Protein AF-A0A5C6JXW2-F1 (afdb_monomer_lite)

Secondary structure (DSSP, 8-state):
-PPEEEEE-SSSS--EEEEETTT--EEEEEEE-SSSTT-EEEEEEETTTEEEEEEEETTEEEEE--SSTT---BSSHHHHHHHHHHHS--

Sequence (90 aa):
MGQLIAVDRGDGTGCYYAVDTTTRQAVGEVIPSDVHRGHYRAGVYHPSRGVMFVKVSGSSESLVDLTQAGTENFTTVQEALAAISRNRPR

pLDDT: mean 91.86, std 6.86, range [63.72, 97.94]

Radius of gyration: 11.93 Å; chains: 1; bounding box: 29×23×31 Å

Foldseek 3Di:
DADWDWDAPPPPQRKTFTAGPVVRDGQWIWHAAPVDHQFIWQWGQDPPPGTWTWADDPPDTDTHPDDHPRRRPGNDPVRSSVSNVVPGDD

Organism: NCBI:txid67331

Structure (mmCIF, N/CA/C/O backbone):
data_AF-A0A5C6JXW2-F1
#
_entry.id   AF-A0A5C6JXW2-F1
#
loop_
_atom_site.group_PDB
_atom_site.id
_atom_site.type_symbol
_atom_site.label_atom_id
_a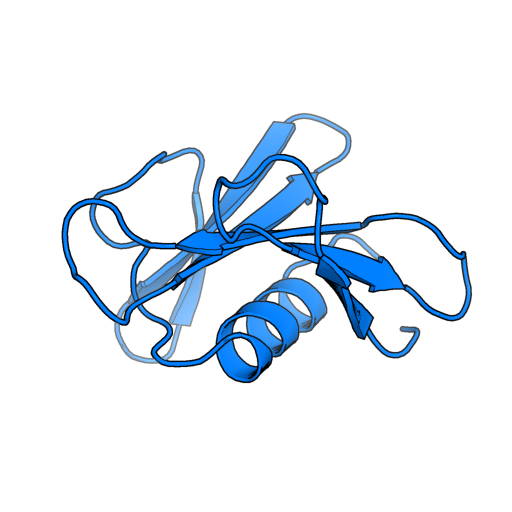tom_site.label_alt_id
_atom_site.label_comp_id
_atom_site.label_asym_id
_atom_site.label_entity_id
_atom_site.label_seq_id
_atom_site.pdbx_PDB_ins_code
_atom_site.Cartn_x
_atom_site.Cartn_y
_atom_site.Cartn_z
_atom_site.occupancy
_atom_site.B_iso_or_equiv
_atom_site.auth_seq_id
_atom_site.auth_comp_id
_atom_site.auth_asym_id
_atom_site.auth_atom_id
_atom_site.pdbx_PDB_model_num
ATOM 1 N N . MET A 1 1 ? -9.055 11.821 8.625 1.00 63.72 1 MET A N 1
ATOM 2 C CA . MET A 1 1 ? -8.082 10.816 8.149 1.00 63.72 1 MET A CA 1
ATOM 3 C C . MET A 1 1 ? -6.707 11.448 8.218 1.00 63.72 1 MET A C 1
ATOM 5 O O . MET A 1 1 ? -6.559 12.545 7.690 1.00 63.72 1 MET A O 1
ATOM 9 N N . GLY A 1 2 ? -5.763 10.820 8.922 1.00 78.56 2 GLY A N 1
ATOM 10 C CA . GLY A 1 2 ? -4.401 11.335 9.055 1.00 78.56 2 GLY A CA 1
ATOM 11 C C . GLY A 1 2 ? -3.639 11.265 7.735 1.00 78.56 2 GLY A C 1
ATOM 12 O O . GLY A 1 2 ? -3.993 10.486 6.845 1.00 78.56 2 GLY A O 1
ATOM 13 N N . GLN A 1 3 ? -2.602 12.083 7.590 1.00 92.12 3 GLN A N 1
ATOM 14 C CA . GLN A 1 3 ? -1.676 11.961 6.468 1.00 92.12 3 GLN A CA 1
ATOM 15 C C . GLN A 1 3 ? -0.985 10.592 6.527 1.00 92.12 3 GLN A C 1
ATOM 17 O O . GLN A 1 3 ? -0.689 10.092 7.611 1.00 92.12 3 GLN A O 1
ATOM 22 N N . LEU A 1 4 ? -0.735 9.987 5.367 1.00 96.06 4 LEU A N 1
ATOM 23 C CA . LEU A 1 4 ? 0.087 8.786 5.282 1.00 96.06 4 LEU A CA 1
ATOM 24 C C . LEU A 1 4 ? 1.518 9.149 4.908 1.00 96.06 4 LEU A C 1
ATOM 26 O O . LEU A 1 4 ? 1.737 10.017 4.061 1.00 96.06 4 LEU A O 1
ATOM 30 N N . ILE A 1 5 ? 2.474 8.449 5.510 1.00 97.00 5 ILE A N 1
ATOM 31 C CA . ILE A 1 5 ? 3.883 8.464 5.112 1.00 97.00 5 ILE A CA 1
ATOM 32 C C . ILE A 1 5 ? 4.325 7.051 4.732 1.00 97.00 5 ILE A C 1
ATOM 34 O O . ILE A 1 5 ? 3.844 6.069 5.298 1.00 97.00 5 ILE A O 1
ATOM 38 N N . ALA A 1 6 ? 5.236 6.961 3.767 1.00 96.88 6 ALA A N 1
ATOM 39 C CA . ALA A 1 6 ? 5.899 5.715 3.415 1.00 96.88 6 ALA A CA 1
ATOM 40 C C . ALA A 1 6 ? 7.150 5.553 4.287 1.00 96.88 6 ALA A C 1
ATOM 42 O O . ALA A 1 6 ? 8.011 6.433 4.303 1.00 96.88 6 ALA A O 1
ATOM 43 N N . VAL A 1 7 ? 7.241 4.441 5.011 1.00 97.50 7 VAL A N 1
ATOM 44 C CA . VAL A 1 7 ? 8.400 4.079 5.834 1.00 97.50 7 VAL A CA 1
ATOM 45 C C . VAL A 1 7 ? 9.009 2.811 5.255 1.00 97.50 7 VAL A C 1
ATOM 47 O O . VAL A 1 7 ? 8.310 1.811 5.130 1.00 97.50 7 VAL A O 1
ATOM 50 N N . ASP A 1 8 ? 10.281 2.853 4.871 1.00 96.00 8 ASP A N 1
ATOM 51 C CA . ASP A 1 8 ? 10.992 1.686 4.336 1.00 96.00 8 ASP A CA 1
ATOM 52 C C . ASP A 1 8 ? 10.984 0.529 5.351 1.00 96.00 8 ASP A C 1
ATOM 54 O O . ASP A 1 8 ? 11.157 0.757 6.552 1.00 96.00 8 ASP A O 1
ATOM 58 N N . ARG A 1 9 ? 10.750 -0.708 4.892 1.00 94.25 9 ARG A N 1
ATOM 59 C CA . ARG A 1 9 ? 10.716 -1.874 5.794 1.00 94.25 9 ARG A CA 1
ATOM 60 C C . ARG A 1 9 ? 12.090 -2.275 6.328 1.00 94.25 9 ARG A C 1
ATOM 62 O O . ARG A 1 9 ? 12.151 -2.975 7.336 1.00 94.25 9 ARG A O 1
ATOM 69 N N . GLY A 1 10 ? 13.172 -1.878 5.664 1.00 93.56 10 GLY A N 1
ATOM 70 C CA . GLY A 1 10 ? 14.542 -2.222 6.033 1.00 93.56 10 GLY A CA 1
ATOM 71 C C . GLY A 1 10 ? 14.922 -3.685 5.789 1.00 93.56 10 GLY A C 1
ATOM 72 O O . GLY A 1 10 ? 15.972 -4.119 6.253 1.00 93.56 10 GLY A O 1
ATOM 73 N N . ASP A 1 11 ? 14.095 -4.454 5.077 1.00 93.00 11 ASP A N 1
ATOM 74 C CA . ASP A 1 11 ? 14.287 -5.890 4.820 1.00 93.00 11 ASP A CA 1
ATOM 75 C C . ASP A 1 11 ? 14.917 -6.191 3.444 1.00 93.00 11 ASP A C 1
ATOM 77 O O . ASP A 1 11 ? 15.097 -7.349 3.074 1.00 93.00 11 ASP A O 1
ATOM 81 N N . GLY A 1 12 ? 15.258 -5.151 2.674 1.00 90.88 12 GLY A N 1
ATOM 82 C CA . GLY A 1 12 ? 15.855 -5.274 1.340 1.00 90.88 12 GLY A CA 1
ATOM 83 C C . GLY A 1 12 ? 14.864 -5.603 0.218 1.00 90.88 12 GLY A C 1
ATOM 84 O O . GLY A 1 12 ? 15.277 -5.705 -0.935 1.00 90.88 12 GLY A O 1
ATOM 85 N N . THR A 1 13 ? 13.565 -5.724 0.511 1.00 90.00 13 THR A N 1
ATOM 86 C CA . THR A 1 13 ? 12.533 -6.020 -0.502 1.00 90.00 13 THR A CA 1
ATOM 87 C C 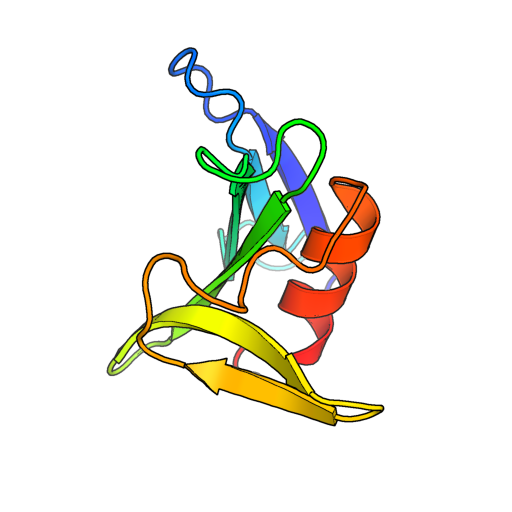. THR A 1 13 ? 12.126 -4.800 -1.333 1.00 90.00 13 THR A C 1
ATOM 89 O O . THR A 1 13 ? 11.442 -4.939 -2.345 1.00 90.00 13 THR A O 1
ATOM 92 N N . GLY A 1 14 ? 12.513 -3.593 -0.903 1.00 91.81 14 GLY A N 1
ATOM 93 C CA . GLY A 1 14 ? 12.049 -2.334 -1.494 1.00 91.81 14 GLY A CA 1
ATOM 94 C C . GLY A 1 14 ? 10.584 -2.017 -1.180 1.00 91.81 14 GLY A C 1
ATOM 95 O O . GLY A 1 14 ? 9.982 -1.165 -1.834 1.00 91.81 14 GLY A O 1
ATOM 96 N N . CYS A 1 15 ? 9.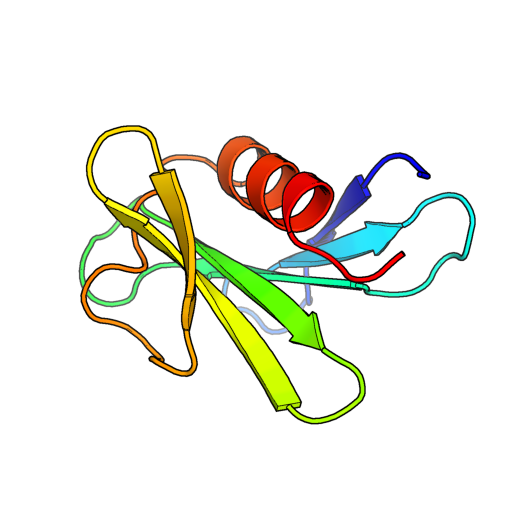989 -2.714 -0.212 1.00 95.75 15 CYS A N 1
ATOM 97 C CA . CYS A 1 15 ? 8.644 -2.421 0.242 1.00 95.75 15 CYS A CA 1
ATOM 98 C C . CYS A 1 15 ? 8.618 -1.309 1.297 1.00 95.75 15 CYS A C 1
ATOM 100 O O . CYS A 1 15 ? 9.555 -1.131 2.078 1.00 95.75 15 CYS A O 1
ATOM 102 N N . TYR A 1 16 ? 7.475 -0.628 1.388 1.00 97.94 16 TYR A N 1
ATOM 103 C CA . TYR A 1 16 ? 7.229 0.422 2.374 1.00 97.94 16 TYR A CA 1
ATOM 104 C C . TYR A 1 16 ? 5.990 0.105 3.210 1.00 97.94 16 TYR A C 1
ATOM 106 O O . TYR A 1 16 ? 4.992 -0.394 2.692 1.00 97.94 16 TYR A O 1
ATOM 114 N N . TYR A 1 17 ? 6.015 0.445 4.494 1.00 97.75 17 TYR A N 1
ATOM 115 C CA . TYR A 1 17 ? 4.818 0.565 5.319 1.00 97.75 17 TYR A CA 1
ATOM 116 C C . TYR A 1 17 ? 4.124 1.900 5.045 1.00 97.75 17 TYR A C 1
ATOM 118 O O . TYR A 1 17 ? 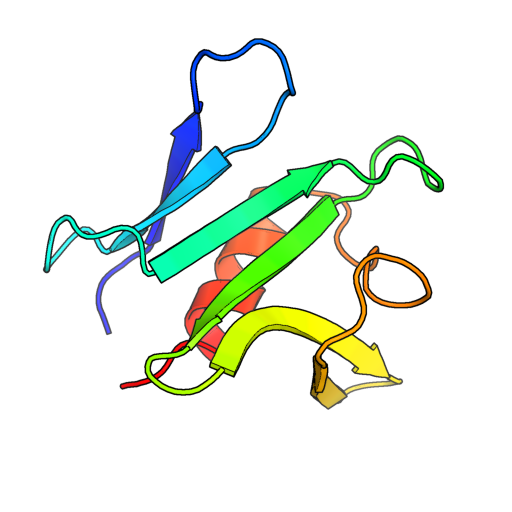4.768 2.950 5.028 1.00 97.75 17 TYR A O 1
ATOM 126 N N . ALA A 1 18 ? 2.803 1.871 4.879 1.00 97.50 18 ALA A N 1
ATOM 127 C CA . ALA A 1 18 ? 1.971 3.066 4.853 1.00 97.50 18 ALA A CA 1
ATOM 128 C C . ALA A 1 18 ? 1.512 3.386 6.281 1.00 97.50 18 ALA A C 1
ATOM 130 O O . ALA A 1 18 ? 0.606 2.738 6.806 1.00 97.50 18 ALA A O 1
ATOM 131 N N . VAL A 1 19 ? 2.149 4.364 6.924 1.00 97.31 19 VAL A N 1
ATOM 132 C CA . VAL A 1 19 ? 1.911 4.708 8.335 1.00 97.31 19 VAL A CA 1
ATOM 133 C C . VAL A 1 19 ? 1.042 5.955 8.433 1.00 97.31 19 VAL A C 1
ATOM 135 O O . VAL A 1 19 ? 1.361 6.982 7.833 1.00 97.31 19 VAL A O 1
ATOM 138 N N . ASP A 1 20 ? -0.048 5.881 9.198 1.00 95.62 20 ASP A N 1
ATOM 139 C CA . ASP A 1 20 ? -0.858 7.055 9.534 1.00 95.62 20 ASP A CA 1
ATOM 140 C C . ASP A 1 20 ? -0.129 7.906 10.581 1.00 95.62 20 ASP A C 1
ATOM 142 O O . ASP A 1 20 ? 0.236 7.424 11.652 1.00 95.62 20 ASP A O 1
ATOM 146 N N . THR A 1 21 ? 0.089 9.186 10.282 1.00 94.94 21 THR A N 1
ATOM 147 C CA . THR A 1 21 ? 0.847 10.097 11.155 1.00 94.94 21 THR A CA 1
ATOM 148 C C . THR A 1 21 ? 0.127 10.461 12.454 1.00 94.94 21 THR A C 1
ATOM 150 O O . THR A 1 21 ? 0.773 10.880 13.413 1.00 94.94 21 THR A O 1
ATOM 153 N N . THR A 1 22 ? -1.194 10.294 12.507 1.00 93.31 22 THR A N 1
ATOM 154 C CA . THR A 1 22 ? -2.038 10.566 13.677 1.00 93.31 22 THR A CA 1
ATOM 155 C C . THR A 1 22 ? -2.016 9.392 14.646 1.00 93.31 22 THR A C 1
ATOM 157 O O . THR A 1 22 ? -1.764 9.580 15.833 1.00 93.31 22 THR A O 1
ATOM 160 N N . THR A 1 23 ? -2.254 8.173 14.153 1.00 93.19 23 THR A N 1
ATOM 161 C CA . THR A 1 23 ? -2.299 6.968 15.004 1.00 93.19 23 THR A CA 1
ATOM 162 C C . THR A 1 23 ? -0.931 6.318 15.189 1.00 93.19 23 THR A C 1
ATOM 164 O O . THR A 1 23 ? -0.759 5.506 16.095 1.00 93.19 23 THR A O 1
ATOM 167 N N . ARG A 1 24 ? 0.043 6.667 14.338 1.00 93.25 24 ARG A N 1
ATOM 168 C CA . ARG A 1 24 ? 1.365 6.027 14.231 1.00 93.25 24 ARG A CA 1
ATOM 169 C C . ARG A 1 24 ? 1.288 4.525 13.951 1.00 93.25 24 ARG A C 1
ATOM 171 O O . ARG A 1 24 ? 2.220 3.790 14.264 1.00 93.25 24 ARG A O 1
ATOM 178 N N . GLN A 1 25 ? 0.187 4.070 13.360 1.00 94.25 25 GLN A N 1
ATOM 179 C CA . GLN A 1 25 ? -0.010 2.675 12.985 1.00 94.25 25 GLN A CA 1
ATOM 180 C C . GLN A 1 25 ? 0.135 2.495 11.478 1.00 94.25 25 GLN A C 1
ATOM 182 O O . GLN A 1 25 ? -0.260 3.359 10.689 1.00 94.25 25 GLN A O 1
ATOM 187 N N . ALA A 1 26 ? 0.684 1.349 11.083 1.00 95.06 26 ALA A N 1
ATOM 188 C CA . ALA A 1 26 ? 0.647 0.918 9.697 1.00 95.06 26 ALA A CA 1
ATOM 189 C C . ALA A 1 26 ? -0.798 0.564 9.323 1.00 95.06 26 ALA A C 1
ATOM 191 O O . ALA A 1 26 ? -1.448 -0.227 10.003 1.00 95.06 26 ALA A O 1
ATOM 192 N N . VAL A 1 27 ? -1.294 1.158 8.243 1.00 96.50 27 VAL A N 1
ATOM 193 C CA . VAL A 1 27 ? -2.643 0.917 7.701 1.00 96.50 27 VAL A CA 1
ATOM 194 C C . VAL A 1 27 ? -2.602 0.188 6.356 1.00 96.50 27 VAL A C 1
ATOM 196 O O . VAL A 1 27 ? -3.636 -0.049 5.733 1.00 96.50 27 VAL A O 1
ATOM 199 N N . GLY A 1 28 ? -1.402 -0.147 5.893 1.00 96.50 28 GLY A N 1
ATOM 200 C CA . GLY A 1 28 ? -1.163 -0.809 4.627 1.00 96.50 28 GLY A CA 1
ATOM 201 C C . GLY A 1 28 ? 0.319 -0.870 4.286 1.00 96.50 28 GLY A C 1
ATOM 202 O O . GLY A 1 28 ? 1.189 -0.533 5.096 1.00 96.50 28 GLY A O 1
ATOM 203 N N . GLU A 1 29 ? 0.594 -1.258 3.052 1.00 96.81 29 GLU A N 1
ATOM 204 C CA . GLU A 1 29 ? 1.933 -1.455 2.523 1.00 96.81 29 GLU A CA 1
ATOM 205 C C . GLU A 1 29 ? 1.998 -1.136 1.028 1.00 96.81 29 GLU A C 1
ATOM 207 O O . GLU A 1 29 ? 1.082 -1.428 0.263 1.00 96.81 29 GLU A O 1
ATOM 212 N N . VAL A 1 30 ? 3.105 -0.534 0.604 1.00 97.19 30 VAL A N 1
ATOM 213 C CA . VAL A 1 30 ? 3.434 -0.334 -0.806 1.00 97.19 30 VAL A CA 1
ATOM 214 C C . VAL A 1 30 ? 4.438 -1.406 -1.198 1.00 97.19 30 VAL A C 1
ATOM 216 O O . VAL A 1 30 ? 5.512 -1.496 -0.600 1.00 97.19 30 VAL A O 1
ATOM 219 N N . ILE A 1 31 ? 4.077 -2.227 -2.181 1.00 95.44 31 ILE A N 1
ATOM 220 C CA . ILE A 1 31 ? 4.844 -3.416 -2.569 1.00 95.44 31 ILE A CA 1
ATOM 221 C C . ILE A 1 31 ? 5.265 -3.267 -4.031 1.00 95.44 31 ILE A C 1
ATOM 223 O O . ILE A 1 31 ? 4.382 -3.122 -4.880 1.00 95.44 31 ILE A O 1
ATOM 227 N N . PRO A 1 32 ? 6.563 -3.320 -4.371 1.00 94.75 32 PRO A N 1
ATOM 228 C CA . PRO A 1 32 ? 7.000 -3.373 -5.759 1.00 94.75 32 PRO A CA 1
ATOM 229 C C . PRO A 1 32 ? 6.333 -4.527 -6.519 1.00 94.75 32 PRO A C 1
ATOM 231 O O . PRO A 1 32 ? 6.020 -5.587 -5.967 1.00 94.75 32 PRO A O 1
ATOM 234 N N . SER A 1 33 ? 6.065 -4.313 -7.801 1.00 91.44 33 SER A N 1
ATOM 235 C CA . SER A 1 33 ? 5.573 -5.370 -8.674 1.00 91.44 33 SER A CA 1
ATOM 236 C C . SER A 1 33 ? 6.723 -6.267 -9.124 1.00 91.44 33 SER A C 1
ATOM 238 O O . SER A 1 33 ? 7.686 -5.794 -9.729 1.00 91.44 33 SER A O 1
ATOM 240 N N . ASP A 1 34 ? 6.577 -7.573 -8.900 1.00 86.19 34 ASP A N 1
ATOM 241 C CA . ASP A 1 34 ? 7.518 -8.576 -9.417 1.00 86.19 34 ASP A CA 1
ATOM 242 C C . ASP A 1 34 ? 7.329 -8.840 -10.925 1.00 86.19 34 ASP A C 1
ATOM 244 O O . ASP A 1 34 ? 8.214 -9.391 -11.574 1.00 86.19 34 ASP A O 1
ATOM 248 N N . VAL A 1 35 ? 6.185 -8.435 -11.496 1.00 86.00 35 VAL A N 1
ATOM 249 C CA . VAL A 1 35 ? 5.812 -8.678 -12.905 1.00 86.00 35 VAL A CA 1
ATOM 250 C C . VAL A 1 35 ? 6.060 -7.441 -13.771 1.00 86.00 35 VAL A C 1
ATOM 252 O O . VAL A 1 35 ? 6.571 -7.537 -14.886 1.00 86.00 35 VAL A O 1
ATOM 255 N N . HIS A 1 36 ? 5.734 -6.259 -13.252 1.00 88.69 36 HIS A N 1
ATOM 256 C CA . HIS A 1 36 ? 5.818 -4.983 -13.951 1.00 88.69 36 HIS A CA 1
ATOM 257 C C . HIS A 1 36 ? 6.841 -4.079 -13.264 1.00 88.69 36 HIS A C 1
ATOM 259 O O . HIS A 1 36 ? 6.497 -3.225 -12.448 1.00 88.69 36 HIS A O 1
ATOM 265 N N . ARG A 1 37 ? 8.125 -4.249 -13.603 1.00 89.50 37 ARG A N 1
ATOM 266 C CA . ARG A 1 37 ? 9.217 -3.447 -13.026 1.00 89.50 37 ARG A CA 1
ATOM 267 C C . ARG A 1 37 ? 8.903 -1.944 -13.107 1.00 89.50 37 ARG A C 1
ATOM 269 O O . ARG A 1 37 ? 8.495 -1.446 -14.153 1.00 89.50 37 ARG A O 1
ATOM 276 N N . GLY A 1 38 ? 9.109 -1.238 -11.995 1.00 91.88 38 GLY A N 1
ATOM 277 C CA . GLY A 1 38 ? 8.787 0.187 -11.854 1.00 91.88 38 GLY A CA 1
ATOM 278 C C . GLY A 1 38 ? 7.350 0.474 -11.407 1.00 91.88 38 GLY A C 1
ATOM 279 O O . GLY A 1 38 ? 7.047 1.623 -11.108 1.00 91.88 38 GLY A O 1
ATOM 280 N N . HIS A 1 39 ? 6.492 -0.547 -11.314 1.00 95.00 39 HIS A N 1
ATOM 281 C CA . HIS A 1 39 ? 5.152 -0.421 -10.748 1.00 95.00 39 HIS A CA 1
ATOM 282 C C . HIS A 1 39 ? 5.099 -0.914 -9.302 1.00 95.00 39 HIS A C 1
ATOM 284 O O . HIS A 1 39 ? 5.943 -1.688 -8.844 1.00 95.00 39 HIS A O 1
ATOM 290 N N . TYR A 1 40 ? 4.055 -0.492 -8.603 1.00 95.56 40 TYR A N 1
ATOM 291 C CA . TYR A 1 40 ? 3.761 -0.795 -7.217 1.00 95.56 40 TYR A CA 1
ATOM 292 C C . TYR A 1 40 ? 2.322 -1.285 -7.077 1.00 95.56 40 TYR A C 1
ATOM 294 O O . TYR A 1 40 ? 1.428 -0.935 -7.851 1.00 95.56 40 TYR A O 1
ATOM 302 N N . ARG A 1 41 ? 2.109 -2.074 -6.031 1.00 95.75 41 ARG A N 1
ATOM 303 C CA . ARG A 1 41 ? 0.818 -2.504 -5.506 1.00 95.75 41 ARG A CA 1
ATOM 304 C C . ARG A 1 41 ? 0.534 -1.742 -4.219 1.00 95.75 41 ARG A C 1
ATOM 306 O O . ARG A 1 41 ? 1.443 -1.486 -3.427 1.00 95.75 41 ARG A O 1
ATOM 313 N N . ALA A 1 42 ? -0.734 -1.416 -4.003 1.00 96.69 42 ALA A N 1
ATOM 314 C CA . ALA A 1 42 ? -1.216 -0.795 -2.777 1.00 96.69 42 ALA A CA 1
ATOM 315 C C . ALA A 1 42 ? -1.949 -1.839 -1.927 1.00 96.69 42 ALA A C 1
ATOM 317 O O . ALA A 1 42 ? -3.093 -2.179 -2.227 1.00 96.69 42 ALA A O 1
ATOM 318 N N . GLY A 1 43 ? -1.287 -2.347 -0.890 1.00 96.25 43 GLY A N 1
ATOM 319 C CA . GLY A 1 43 ? -1.872 -3.218 0.126 1.00 96.25 43 GLY A CA 1
ATOM 320 C C . GLY A 1 43 ? -2.497 -2.401 1.257 1.00 96.25 43 GLY A C 1
ATOM 321 O O . GLY A 1 43 ? -1.914 -1.435 1.740 1.00 96.25 43 GLY A O 1
ATOM 322 N N . VAL A 1 44 ? -3.690 -2.784 1.691 1.00 96.31 44 VAL A N 1
ATOM 323 C CA . VAL A 1 44 ? -4.500 -2.132 2.722 1.00 96.31 44 VAL A CA 1
ATOM 324 C C . VAL A 1 44 ? -4.788 -3.143 3.820 1.00 96.31 44 VAL A C 1
ATOM 326 O O . VAL A 1 44 ? -5.301 -4.227 3.549 1.00 96.31 44 VAL A O 1
ATOM 329 N N . TYR A 1 45 ? -4.507 -2.786 5.070 1.00 95.56 45 TYR A N 1
ATOM 330 C CA . TYR A 1 45 ? -4.804 -3.652 6.207 1.00 95.56 45 TYR A CA 1
ATOM 331 C C . TYR A 1 45 ? -6.283 -3.546 6.579 1.00 95.56 45 TYR A C 1
ATOM 333 O O . TYR A 1 45 ? -6.762 -2.515 7.052 1.00 95.56 45 TYR A O 1
ATOM 341 N N . HIS A 1 46 ? -7.019 -4.628 6.343 1.00 92.69 46 HIS A N 1
ATOM 342 C CA . HIS A 1 46 ? -8.437 -4.751 6.635 1.00 92.69 46 HIS A CA 1
ATOM 343 C C . HIS A 1 46 ? -8.657 -5.609 7.894 1.00 92.69 46 HIS A C 1
ATOM 345 O O . HIS A 1 46 ? -8.181 -6.745 7.949 1.00 92.69 46 HIS A O 1
ATOM 351 N N . PRO A 1 47 ? -9.451 -5.148 8.879 1.00 89.56 47 PRO A N 1
ATOM 352 C CA . PRO A 1 47 ? -9.553 -5.791 10.194 1.00 89.56 47 PRO A CA 1
ATOM 353 C C . PRO A 1 47 ? -10.063 -7.237 10.149 1.00 89.56 47 PRO A C 1
ATOM 355 O O . PRO A 1 47 ? -9.636 -8.060 10.947 1.00 89.56 47 PRO A O 1
ATOM 358 N N . SER A 1 48 ? -10.960 -7.561 9.213 1.00 91.06 48 SER A N 1
ATOM 359 C CA . SER A 1 48 ? -11.535 -8.910 9.074 1.00 91.06 48 SER A CA 1
ATOM 360 C C . SER A 1 48 ? -11.005 -9.728 7.896 1.00 91.06 48 SER A C 1
ATOM 362 O O . SER A 1 48 ? -11.394 -10.881 7.746 1.00 91.06 48 SER A O 1
ATOM 364 N N . ARG A 1 49 ? -10.180 -9.134 7.025 1.00 89.12 49 ARG A N 1
ATOM 365 C CA . ARG A 1 49 ? -9.763 -9.760 5.756 1.00 89.12 49 ARG A CA 1
ATOM 366 C C . ARG A 1 49 ? -8.247 -9.820 5.571 1.00 89.12 49 ARG A C 1
ATOM 368 O O . ARG A 1 49 ? -7.789 -10.352 4.574 1.00 89.12 49 ARG A O 1
ATOM 375 N N . GLY A 1 50 ? -7.470 -9.299 6.521 1.00 91.06 50 GLY A N 1
ATOM 376 C CA . GLY A 1 50 ? -6.021 -9.219 6.375 1.00 91.06 50 GLY A CA 1
ATOM 377 C C . GLY A 1 50 ? -5.629 -8.164 5.343 1.00 91.06 50 GLY A C 1
ATOM 378 O O . GLY A 1 50 ? -6.221 -7.084 5.305 1.00 91.06 50 GLY A O 1
ATOM 379 N N . VAL A 1 51 ? -4.615 -8.450 4.531 1.00 93.25 51 VAL A N 1
ATOM 380 C CA . VAL A 1 51 ? -4.130 -7.511 3.513 1.00 93.25 51 VAL A CA 1
ATOM 381 C C . VAL A 1 51 ? -4.986 -7.618 2.256 1.00 93.25 51 VAL A C 1
ATOM 383 O O . VAL A 1 51 ? -5.060 -8.670 1.636 1.00 93.25 51 VAL A O 1
ATOM 386 N N . MET A 1 52 ? -5.601 -6.507 1.864 1.00 95.31 52 MET A N 1
ATOM 387 C CA . MET A 1 52 ? -6.375 -6.377 0.631 1.00 95.31 52 MET A CA 1
ATOM 388 C C . MET A 1 52 ? -5.641 -5.457 -0.339 1.00 95.31 52 MET A C 1
ATOM 390 O O . MET A 1 52 ? -5.101 -4.438 0.078 1.00 95.31 52 MET A O 1
ATOM 394 N N . PHE A 1 53 ? -5.670 -5.742 -1.633 1.00 95.50 53 PHE A N 1
ATOM 395 C CA . PHE A 1 53 ? -4.981 -4.934 -2.636 1.00 95.50 53 PHE A CA 1
ATOM 396 C C . PHE A 1 53 ? -5.935 -4.016 -3.387 1.00 95.50 53 PHE A C 1
ATOM 398 O O . PHE A 1 53 ? -7.060 -4.399 -3.709 1.00 95.50 53 PHE A O 1
ATOM 405 N N . VAL A 1 54 ? -5.480 -2.805 -3.703 1.00 94.94 54 VAL A N 1
ATOM 406 C CA . VAL A 1 54 ? -6.234 -1.894 -4.566 1.00 94.94 54 VAL A CA 1
ATOM 407 C C . VAL A 1 54 ? -6.081 -2.332 -6.023 1.00 94.94 54 VAL A C 1
ATOM 409 O O . VAL A 1 54 ? -4.997 -2.270 -6.603 1.00 94.94 54 VAL A O 1
ATOM 412 N N . LYS A 1 55 ? -7.197 -2.732 -6.630 1.00 93.75 55 LYS A N 1
ATOM 413 C CA . LYS A 1 55 ? -7.338 -2.953 -8.069 1.00 93.75 55 LYS A CA 1
ATOM 414 C C . LYS A 1 55 ? -8.008 -1.748 -8.712 1.00 93.75 55 LYS A C 1
ATOM 416 O O . LYS A 1 55 ? -9.085 -1.334 -8.279 1.00 93.75 55 LYS A O 1
ATOM 421 N N . VAL A 1 56 ? -7.396 -1.235 -9.776 1.00 92.00 56 VAL A N 1
ATOM 422 C CA . VAL A 1 56 ? -7.957 -0.168 -10.609 1.00 92.00 56 VAL A CA 1
ATOM 423 C C . VAL A 1 56 ? -8.649 -0.797 -11.819 1.00 92.00 56 VAL A C 1
ATOM 425 O O . VAL A 1 56 ? -8.141 -1.730 -12.439 1.00 92.00 56 VAL A O 1
ATOM 428 N N . SER A 1 57 ? -9.856 -0.344 -12.144 1.00 88.94 57 SER A N 1
ATOM 429 C CA . SER A 1 57 ? -10.602 -0.776 -13.330 1.00 88.94 57 SER A CA 1
ATOM 430 C C . SER A 1 57 ? -11.343 0.422 -13.913 1.00 88.94 57 SER A C 1
ATOM 432 O O . SER A 1 57 ? -12.338 0.885 -13.356 1.00 88.94 57 SER A O 1
ATOM 434 N N . GLY A 1 58 ? -10.821 0.964 -15.017 1.00 87.44 58 GLY A N 1
ATOM 435 C CA . GLY A 1 58 ? -11.272 2.250 -15.547 1.00 87.44 58 GLY A CA 1
ATOM 436 C C . GLY A 1 58 ? -11.026 3.369 -14.532 1.00 87.44 58 GLY A C 1
ATOM 437 O O . GLY A 1 58 ? -9.902 3.561 -14.082 1.00 87.44 58 GLY A O 1
ATOM 438 N N . SER A 1 59 ? -12.084 4.083 -14.150 1.00 86.88 59 SER A N 1
ATOM 439 C CA . SER A 1 59 ? -12.043 5.150 -13.141 1.00 86.88 59 SER A CA 1
ATOM 440 C C . SER A 1 59 ? -12.377 4.680 -11.718 1.00 86.88 59 SER A C 1
ATOM 442 O O . SER A 1 59 ? -12.558 5.513 -10.832 1.00 86.88 59 SER A O 1
ATOM 444 N N . SER A 1 60 ? -12.528 3.372 -11.494 1.00 91.81 60 SER A N 1
ATOM 445 C CA . SER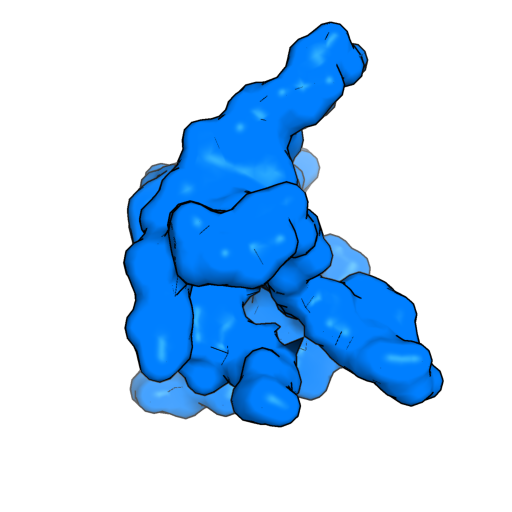 A 1 60 ? -12.942 2.809 -10.205 1.00 91.81 60 SER A CA 1
ATOM 446 C C . SER A 1 60 ? -11.802 2.072 -9.505 1.00 91.81 60 SER A C 1
ATOM 448 O O . SER A 1 60 ? -11.006 1.383 -10.143 1.00 91.81 60 SER A O 1
ATOM 450 N N . GLU A 1 61 ? -11.766 2.186 -8.177 1.00 94.38 61 GLU A N 1
ATOM 451 C CA . GLU A 1 61 ? -10.881 1.430 -7.285 1.00 94.38 61 GLU A CA 1
ATOM 452 C C . GLU A 1 61 ? -11.701 0.413 -6.484 1.00 94.38 61 GLU A C 1
ATOM 454 O O . GLU A 1 61 ? -12.826 0.693 -6.065 1.00 94.38 61 GLU A O 1
ATOM 459 N N . SER A 1 62 ? -11.144 -0.778 -6.272 1.00 93.38 62 SER A N 1
ATOM 460 C CA . SER A 1 62 ? -11.757 -1.829 -5.456 1.00 93.38 62 SER A CA 1
ATOM 461 C C . SER A 1 62 ? -10.705 -2.565 -4.634 1.00 93.38 62 SER A C 1
ATOM 463 O O . SER A 1 62 ? -9.568 -2.719 -5.077 1.00 93.38 62 SER A O 1
ATOM 465 N N . LEU A 1 63 ? -11.089 -3.028 -3.443 1.00 93.88 63 LEU A N 1
ATOM 466 C CA . LEU A 1 63 ? -10.253 -3.898 -2.620 1.00 93.88 63 LEU A CA 1
ATOM 467 C C . LEU A 1 63 ? -10.480 -5.356 -3.005 1.00 93.88 63 LEU A C 1
ATOM 469 O O . LEU A 1 63 ? -11.592 -5.870 -2.869 1.00 93.88 63 LEU A O 1
ATOM 473 N N . VAL A 1 64 ? -9.416 -6.021 -3.439 1.00 92.56 64 VAL A N 1
ATOM 474 C CA . VAL A 1 64 ? -9.424 -7.429 -3.836 1.00 92.56 64 VAL A CA 1
ATOM 475 C C . VAL A 1 64 ? -8.454 -8.238 -2.989 1.00 92.56 64 VAL A C 1
ATOM 477 O O . VAL A 1 64 ? -7.404 -7.748 -2.584 1.00 92.56 64 VAL A O 1
ATOM 480 N N . ASP A 1 65 ? -8.803 -9.495 -2.751 1.00 89.00 65 ASP A N 1
ATOM 481 C CA . ASP A 1 65 ? -7.898 -10.494 -2.180 1.00 89.00 65 ASP A CA 1
ATOM 482 C C . ASP A 1 65 ? -7.156 -11.199 -3.329 1.00 89.00 65 ASP A C 1
ATOM 484 O O . ASP A 1 65 ? -7.349 -12.377 -3.620 1.00 89.00 65 ASP A O 1
ATOM 488 N N . LEU A 1 66 ? -6.425 -10.409 -4.119 1.00 76.25 66 LEU A N 1
ATOM 489 C CA . LEU A 1 66 ? -5.588 -10.893 -5.214 1.00 76.25 66 LEU A CA 1
ATOM 490 C C . LEU A 1 66 ? -4.182 -10.383 -4.978 1.00 76.25 66 LEU A C 1
ATOM 492 O O . LEU A 1 66 ? -3.974 -9.184 -4.819 1.00 76.25 66 LEU A O 1
ATOM 496 N N . THR A 1 67 ? -3.216 -11.290 -5.000 1.00 65.69 67 THR A N 1
ATOM 497 C CA . THR A 1 67 ? -1.834 -10.949 -4.674 1.00 65.69 67 THR A CA 1
ATOM 498 C C . THR A 1 67 ? -1.149 -10.159 -5.781 1.00 65.69 67 THR A C 1
ATOM 500 O O . THR A 1 67 ? -0.243 -9.393 -5.476 1.00 65.69 67 THR A O 1
ATOM 503 N N . GLN A 1 68 ? -1.532 -10.323 -7.055 1.00 67.00 68 GLN A N 1
ATOM 504 C CA . GLN A 1 68 ? -0.740 -9.779 -8.163 1.00 67.00 68 GLN A CA 1
ATOM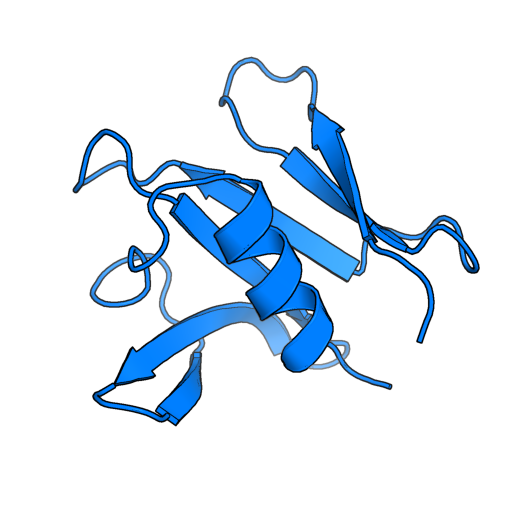 505 C C . GLN A 1 68 ? -1.593 -9.268 -9.328 1.00 67.00 68 GLN A C 1
ATOM 507 O O . GLN A 1 68 ? -1.855 -8.073 -9.367 1.00 67.00 68 GLN A O 1
ATOM 512 N N . ALA A 1 69 ? -2.108 -10.131 -10.208 1.00 75.94 69 ALA A N 1
ATOM 513 C CA . ALA A 1 69 ? -2.678 -9.717 -11.495 1.00 75.94 69 ALA A CA 1
ATOM 514 C C . ALA A 1 69 ? -3.763 -8.618 -11.411 1.00 75.94 69 ALA A C 1
ATOM 516 O O . ALA A 1 69 ? -4.894 -8.846 -10.966 1.00 75.94 69 ALA A O 1
ATOM 517 N N . GLY A 1 70 ? -3.425 -7.430 -11.920 1.00 80.50 70 GLY A N 1
ATOM 518 C CA . GLY A 1 70 ? -4.327 -6.284 -12.034 1.00 80.50 70 GLY A CA 1
ATOM 519 C C . GLY A 1 70 ? -4.314 -5.352 -10.822 1.00 80.50 70 GLY A C 1
ATOM 520 O O . GLY A 1 70 ? -5.177 -4.480 -10.724 1.00 80.50 70 GLY A O 1
ATOM 521 N N . THR A 1 71 ? -3.364 -5.518 -9.901 1.00 87.94 71 THR A N 1
ATOM 522 C CA . THR A 1 71 ? -3.170 -4.635 -8.732 1.00 87.94 71 THR A CA 1
ATOM 523 C C . THR A 1 71 ? -1.944 -3.730 -8.881 1.00 87.94 71 THR A C 1
ATOM 525 O O . THR A 1 71 ? -1.756 -2.795 -8.104 1.00 87.94 71 THR A O 1
ATOM 528 N N . GLU A 1 72 ? -1.131 -3.954 -9.913 1.00 89.62 72 GLU A N 1
ATOM 529 C CA . GLU A 1 72 ? 0.150 -3.283 -10.164 1.00 89.62 72 GLU A CA 1
ATOM 530 C C . GLU A 1 72 ? -0.021 -1.984 -10.963 1.00 89.62 72 GLU A C 1
ATOM 532 O O . GLU A 1 72 ? 0.630 -1.758 -11.979 1.00 89.62 72 GLU A O 1
ATOM 537 N N . ASN A 1 73 ? -0.948 -1.139 -10.521 1.00 88.69 73 ASN A N 1
ATOM 538 C CA . ASN A 1 73 ? -1.421 0.006 -11.302 1.00 88.69 73 ASN A CA 1
ATOM 539 C C . ASN A 1 73 ? -0.663 1.311 -11.015 1.00 88.69 73 ASN A C 1
ATOM 541 O O . ASN A 1 73 ? -0.897 2.308 -11.693 1.00 88.69 73 ASN A O 1
ATOM 545 N N . PHE A 1 74 ? 0.199 1.339 -9.997 1.00 95.00 74 PHE A N 1
ATOM 546 C CA . PHE A 1 74 ? 0.816 2.574 -9.512 1.00 95.00 74 PHE A CA 1
ATOM 547 C C . PHE A 1 74 ? 2.266 2.658 -9.966 1.00 95.00 74 PHE A C 1
ATOM 549 O O . PHE A 1 74 ? 3.002 1.691 -9.833 1.00 95.00 74 PHE A O 1
ATOM 556 N N . THR A 1 75 ? 2.702 3.804 -10.471 1.00 95.75 75 THR A N 1
ATOM 557 C CA . THR A 1 75 ? 4.067 3.994 -11.000 1.00 95.75 75 THR A CA 1
ATOM 558 C C . THR A 1 75 ? 5.010 4.628 -9.982 1.00 95.75 75 THR A C 1
ATOM 560 O O . THR A 1 75 ? 6.227 4.645 -10.161 1.00 95.75 75 THR A O 1
ATOM 563 N N . THR A 1 76 ? 4.460 5.126 -8.872 1.00 96.50 76 THR A N 1
ATOM 564 C CA . THR A 1 76 ? 5.225 5.715 -7.770 1.00 96.50 76 THR A CA 1
ATOM 565 C C . THR A 1 76 ? 4.724 5.235 -6.411 1.00 96.50 76 THR A C 1
ATOM 567 O O . THR A 1 76 ? 3.566 4.838 -6.247 1.00 96.50 76 THR A O 1
ATOM 570 N N . VAL A 1 77 ? 5.590 5.334 -5.398 1.00 96.50 77 VAL A N 1
ATOM 571 C CA . VAL A 1 77 ? 5.229 5.046 -4.002 1.00 96.50 77 VAL A CA 1
ATOM 572 C C . VAL A 1 77 ? 4.106 5.971 -3.527 1.00 96.50 77 VAL A C 1
ATOM 574 O O . VAL A 1 77 ? 3.193 5.535 -2.830 1.00 96.50 77 VAL A O 1
ATOM 577 N N . GLN A 1 78 ? 4.139 7.243 -3.928 1.00 96.50 78 GLN A N 1
ATOM 578 C CA . GLN A 1 78 ? 3.161 8.258 -3.545 1.00 96.50 78 GLN A CA 1
ATOM 579 C C . GLN A 1 78 ? 1.770 7.963 -4.119 1.00 96.50 78 GLN A C 1
ATOM 581 O O . GLN A 1 78 ? 0.777 8.136 -3.413 1.00 96.50 78 GLN A O 1
ATOM 586 N N . GLU A 1 79 ? 1.682 7.482 -5.361 1.00 96.50 79 GLU A N 1
ATOM 587 C CA . GLU A 1 79 ? 0.413 7.057 -5.965 1.00 96.50 79 GLU A CA 1
ATOM 588 C C . GLU A 1 79 ? -0.205 5.876 -5.211 1.00 96.50 79 GLU A C 1
ATOM 590 O O . GLU A 1 79 ? -1.385 5.925 -4.847 1.00 96.50 79 GLU A O 1
ATOM 595 N N . ALA A 1 80 ? 0.601 4.854 -4.906 1.00 96.75 80 ALA A N 1
ATOM 596 C CA . ALA A 1 80 ? 0.156 3.706 -4.122 1.00 96.75 80 ALA A CA 1
ATOM 597 C C . ALA A 1 80 ? -0.285 4.130 -2.709 1.00 96.75 80 ALA A C 1
ATOM 599 O O . ALA A 1 80 ? -1.337 3.713 -2.226 1.00 96.75 80 ALA A O 1
ATOM 600 N N . LEU A 1 81 ? 0.462 5.029 -2.063 1.00 97.25 81 LEU A N 1
ATOM 601 C CA . LEU A 1 81 ? 0.129 5.568 -0.745 1.00 97.25 81 LEU A CA 1
ATOM 602 C C . LEU A 1 81 ? -1.200 6.341 -0.756 1.00 97.25 81 LEU A C 1
ATOM 604 O O . LEU A 1 81 ? -2.018 6.207 0.158 1.00 97.25 81 LEU A O 1
ATOM 608 N N . ALA A 1 82 ? -1.447 7.125 -1.806 1.00 96.00 82 ALA A N 1
ATOM 609 C CA . ALA A 1 82 ? -2.704 7.840 -1.983 1.00 96.00 82 ALA A CA 1
ATOM 610 C C . ALA A 1 82 ? -3.886 6.869 -2.155 1.00 96.00 82 ALA A C 1
ATOM 612 O O . ALA A 1 82 ? -4.950 7.101 -1.577 1.00 96.00 82 ALA A O 1
ATOM 613 N N . ALA A 1 83 ? -3.693 5.765 -2.884 1.00 96.25 83 ALA A N 1
ATOM 614 C CA . ALA A 1 83 ? -4.698 4.713 -3.027 1.00 96.25 83 ALA A CA 1
ATOM 615 C C . ALA A 1 83 ? -5.008 4.017 -1.693 1.00 96.25 83 ALA A C 1
ATOM 617 O O . ALA A 1 83 ? -6.181 3.846 -1.353 1.00 96.25 83 ALA A O 1
ATOM 618 N N . ILE A 1 84 ? -3.989 3.709 -0.881 1.00 96.81 84 ILE A N 1
ATOM 619 C CA . ILE A 1 84 ? -4.177 3.181 0.483 1.00 96.81 84 ILE A CA 1
ATOM 620 C C . ILE A 1 84 ? -4.995 4.165 1.324 1.00 96.81 84 ILE A C 1
ATOM 622 O O . ILE A 1 84 ? -5.945 3.770 1.996 1.00 96.81 84 ILE A O 1
ATOM 626 N N . SER A 1 85 ? -4.682 5.463 1.251 1.00 95.88 85 SER A N 1
ATOM 627 C CA . SER A 1 85 ? -5.406 6.487 2.012 1.00 95.88 85 SER A CA 1
ATOM 628 C C . SER A 1 85 ? -6.899 6.537 1.671 1.00 95.88 85 SER A C 1
ATOM 630 O O . SER A 1 85 ? -7.715 6.699 2.580 1.00 95.88 85 SER A O 1
ATOM 632 N N . ARG A 1 86 ? -7.257 6.362 0.388 1.00 94.88 86 ARG A N 1
ATOM 633 C CA . ARG A 1 86 ? -8.651 6.341 -0.091 1.00 94.88 86 ARG A CA 1
ATOM 634 C C . ARG A 1 86 ? -9.412 5.072 0.297 1.00 94.88 86 ARG A C 1
ATOM 636 O O . ARG A 1 86 ? -10.616 5.153 0.520 1.00 94.88 86 ARG A O 1
ATOM 643 N N . ASN A 1 87 ? -8.728 3.928 0.369 1.00 95.06 87 ASN A N 1
ATOM 644 C CA . ASN A 1 87 ? -9.367 2.614 0.508 1.00 95.06 87 ASN A CA 1
ATOM 645 C C . ASN A 1 87 ? -9.256 1.998 1.911 1.00 95.06 87 ASN A C 1
ATOM 647 O O . ASN A 1 87 ? -9.912 0.993 2.186 1.00 95.06 87 ASN A O 1
ATOM 651 N N . ARG A 1 88 ? -8.448 2.565 2.812 1.00 92.44 88 ARG A N 1
ATOM 652 C CA . ARG A 1 88 ? -8.335 2.055 4.184 1.00 92.44 88 ARG A CA 1
ATOM 653 C C . ARG A 1 88 ? -9.642 2.205 4.979 1.00 92.44 88 ARG A C 1
ATOM 655 O O . ARG A 1 88 ? -10.365 3.188 4.786 1.00 92.44 88 ARG A O 1
ATOM 662 N N . PRO A 1 89 ? -9.925 1.270 5.903 1.00 86.00 89 PRO A N 1
ATOM 663 C CA . PRO A 1 89 ? -11.025 1.401 6.853 1.00 86.00 89 PRO A CA 1
ATOM 664 C C . PRO A 1 89 ? -10.932 2.711 7.650 1.00 86.00 89 PRO A C 1
ATOM 666 O O . PRO A 1 89 ? -9.836 3.224 7.887 1.00 86.00 89 PRO A O 1
ATOM 669 N N . ARG A 1 90 ? -12.091 3.257 8.025 1.00 76.12 90 ARG A N 1
ATOM 670 C CA . ARG A 1 90 ? -12.200 4.482 8.828 1.00 76.12 90 ARG A CA 1
ATOM 671 C C . ARG A 1 90 ? -12.108 4.195 10.315 1.00 76.12 90 ARG A C 1
ATOM 673 O O . ARG A 1 90 ? -12.643 3.143 10.726 1.00 76.12 90 ARG A O 1
#